Protein AF-A0AAW0IGY9-F1 (afdb_monomer)

Secondary structure (DSSP, 8-state):
--------------TT-------TTPPPHHHHHHHHSPBTTS--S-TTSPPBSSHHHHHHHHHHHHHHTT--SS-HHHHHHHHHHHHHHHTTS-GGGSS--PPPHHHHHHHHHHHHHHHHHHHHHHHHHHHHHHT--

Structure (mmCIF, N/CA/C/O backbone):
data_AF-A0AAW0IGY9-F1
#
_entry.id   AF-A0AAW0IGY9-F1
#
loop_
_atom_site.group_PDB
_atom_site.id
_atom_site.type_symbol
_atom_site.label_atom_id
_atom_site.label_alt_id
_atom_site.label_comp_id
_atom_site.label_asym_id
_atom_site.label_entity_id
_atom_site.label_seq_id
_atom_site.pdbx_PDB_ins_code
_atom_site.Cartn_x
_atom_site.Cartn_y
_atom_site.Cartn_z
_atom_site.occupancy
_atom_site.B_iso_or_equiv
_atom_site.auth_seq_id
_atom_site.auth_comp_id
_atom_site.auth_asym_id
_atom_site.auth_atom_id
_atom_site.pdbx_PDB_model_num
ATOM 1 N N . MET A 1 1 ? -40.460 -15.611 -18.243 1.00 33.94 1 MET A N 1
ATOM 2 C CA . MET A 1 1 ? -39.840 -16.899 -17.871 1.00 33.94 1 MET A CA 1
ATOM 3 C C . MET A 1 1 ? -38.667 -17.132 -18.808 1.00 33.94 1 MET A C 1
ATOM 5 O O . MET A 1 1 ? -38.909 -17.336 -19.986 1.00 33.94 1 MET A O 1
ATOM 9 N N . ALA A 1 2 ? -37.467 -16.776 -18.346 1.00 33.84 2 ALA A N 1
ATOM 10 C CA . ALA A 1 2 ? -36.325 -17.680 -18.097 1.00 33.84 2 ALA A CA 1
ATOM 11 C C . ALA A 1 2 ? -35.367 -17.621 -19.309 1.00 33.84 2 ALA A C 1
ATOM 13 O O . ALA A 1 2 ? -35.831 -17.691 -20.436 1.00 33.84 2 ALA A O 1
ATOM 14 N N . ASP A 1 3 ? -34.065 -17.391 -19.194 1.00 35.72 3 ASP A N 1
ATOM 15 C CA . ASP A 1 3 ? -33.156 -17.580 -18.068 1.00 35.72 3 ASP A CA 1
ATOM 16 C C . ASP A 1 3 ? -31.947 -16.635 -18.232 1.00 35.72 3 ASP A C 1
ATOM 18 O O . ASP A 1 3 ? -31.497 -16.375 -19.349 1.00 35.72 3 ASP A O 1
ATOM 22 N N . SER A 1 4 ? -31.478 -16.060 -17.126 1.00 38.12 4 SER A N 1
ATOM 23 C CA . SER A 1 4 ? -30.342 -15.137 -17.069 1.00 38.12 4 SER A CA 1
ATOM 24 C C . SER A 1 4 ? -29.052 -15.956 -17.018 1.00 38.12 4 SER A C 1
ATOM 26 O O . SER A 1 4 ? -28.902 -16.722 -16.067 1.00 38.12 4 SER A O 1
ATOM 28 N N . PRO A 1 5 ? -28.084 -15.798 -17.938 1.00 45.06 5 PRO A N 1
ATOM 29 C CA . PRO A 1 5 ? -26.826 -16.502 -17.790 1.00 45.06 5 PRO A CA 1
ATOM 30 C C . PRO A 1 5 ? -26.053 -15.851 -16.642 1.00 45.06 5 PRO A C 1
ATOM 32 O O . PRO A 1 5 ? -25.619 -14.701 -16.715 1.00 45.06 5 PRO A O 1
ATOM 35 N N . HIS A 1 6 ? -25.947 -16.599 -15.548 1.00 37.41 6 HIS A N 1
ATOM 36 C CA . HIS A 1 6 ? -24.991 -16.389 -14.474 1.00 37.41 6 HIS A CA 1
ATOM 37 C C . HIS A 1 6 ? -23.614 -16.093 -15.081 1.00 37.41 6 HIS A C 1
ATOM 39 O O . HIS A 1 6 ? -23.024 -16.948 -15.741 1.00 37.41 6 HIS A O 1
ATOM 45 N N . LEU A 1 7 ? -23.102 -14.883 -14.850 1.00 33.38 7 LEU A N 1
ATOM 46 C CA . LEU A 1 7 ? -21.717 -14.535 -15.134 1.00 33.38 7 LEU A CA 1
ATOM 47 C C . LEU A 1 7 ? -20.845 -15.336 -14.151 1.00 33.38 7 LEU A C 1
ATOM 49 O O . LEU A 1 7 ? -20.586 -14.905 -13.028 1.00 33.38 7 LEU A O 1
ATOM 53 N N . HIS A 1 8 ? -20.470 -16.553 -14.539 1.00 31.67 8 HIS A N 1
ATOM 54 C CA . HIS A 1 8 ? -19.387 -17.283 -13.896 1.00 31.67 8 HIS A CA 1
ATOM 55 C C . HIS A 1 8 ? -18.122 -16.436 -14.059 1.00 31.67 8 HIS A C 1
ATOM 57 O O . HIS A 1 8 ? -17.626 -16.252 -15.169 1.00 31.67 8 HIS A O 1
ATOM 63 N N . TYR A 1 9 ? -17.621 -15.877 -12.958 1.00 32.12 9 TYR A N 1
ATOM 64 C CA . TYR A 1 9 ? -16.271 -15.336 -12.912 1.00 32.12 9 TYR A CA 1
ATOM 65 C C . TYR A 1 9 ? -15.318 -16.534 -12.819 1.00 32.12 9 TYR A C 1
ATOM 67 O O . TYR A 1 9 ? -14.872 -16.944 -11.753 1.00 32.12 9 TYR A O 1
ATOM 75 N N . GLU A 1 10 ? -15.045 -17.176 -13.946 1.00 29.14 10 GLU A N 1
ATOM 76 C CA . GLU A 1 10 ? -13.897 -18.069 -14.004 1.00 29.14 10 GLU A CA 1
ATOM 77 C C . GLU A 1 10 ? -12.658 -17.177 -14.068 1.00 29.14 10 GLU A C 1
ATOM 79 O O . GLU A 1 10 ? -12.418 -16.475 -15.050 1.00 29.14 10 GLU A O 1
ATOM 84 N N . CYS A 1 11 ? -11.894 -17.143 -12.974 1.00 40.09 11 CYS A N 1
ATOM 85 C CA . CYS A 1 11 ? -10.526 -16.648 -12.997 1.00 40.09 11 CYS A CA 1
ATOM 86 C C . CYS A 1 11 ? -9.706 -17.622 -13.848 1.00 40.09 11 CYS A C 1
ATOM 88 O O . CYS A 1 11 ? -9.015 -18.481 -13.306 1.00 40.09 11 CYS A O 1
ATOM 90 N N . THR A 1 12 ? -9.795 -17.529 -15.175 1.00 37.84 12 THR A N 1
ATOM 91 C CA . THR A 1 12 ? -8.748 -18.079 -16.034 1.00 37.84 12 THR A CA 1
ATOM 92 C C . THR A 1 12 ? -7.459 -17.390 -15.627 1.00 37.84 12 THR A C 1
ATOM 94 O O . THR A 1 12 ? -7.343 -16.165 -15.732 1.00 37.84 12 THR A O 1
ATOM 97 N N . GLU A 1 13 ? -6.534 -18.178 -15.080 1.00 42.38 13 GLU A N 1
ATOM 98 C CA . GLU A 1 13 ? -5.162 -17.769 -14.822 1.00 42.38 13 GLU A CA 1
ATOM 99 C C . GLU A 1 13 ? -4.656 -16.969 -16.021 1.00 42.38 13 GLU A C 1
ATOM 101 O O . GLU A 1 13 ? -4.863 -17.338 -17.176 1.00 42.38 13 GLU A O 1
ATOM 106 N N . ALA A 1 14 ? -4.085 -15.810 -15.724 1.00 44.53 14 ALA A N 1
ATOM 107 C CA . ALA A 1 14 ? -3.715 -14.807 -16.694 1.00 44.53 14 ALA A CA 1
ATOM 108 C C . ALA A 1 14 ? -2.889 -15.385 -17.860 1.00 44.53 14 ALA A C 1
ATOM 110 O O . ALA A 1 14 ? -1.671 -15.508 -17.766 1.00 44.53 14 ALA A O 1
ATOM 111 N N . GLU A 1 15 ? -3.522 -15.537 -19.023 1.00 44.66 15 GLU A N 1
ATOM 112 C CA . GLU A 1 15 ? -2.873 -15.541 -20.349 1.00 44.66 15 GLU A CA 1
ATOM 113 C C . GLU A 1 15 ? -2.300 -14.142 -20.707 1.00 44.66 15 GLU A C 1
ATOM 115 O O . GLU A 1 15 ? -2.130 -13.785 -21.866 1.00 44.66 15 GLU A O 1
ATOM 120 N N . GLY A 1 16 ? -2.014 -13.309 -19.698 1.00 47.66 16 GLY A N 1
ATOM 121 C CA . GLY A 1 16 ? -1.430 -11.970 -19.804 1.00 47.66 16 GLY A CA 1
ATOM 122 C C . GLY A 1 16 ? -0.077 -11.859 -19.100 1.00 47.66 16 GLY A C 1
ATOM 123 O O . GLY A 1 16 ? 0.304 -10.772 -18.658 1.00 47.66 16 GLY A O 1
ATOM 124 N N . ALA A 1 17 ? 0.629 -12.980 -18.928 1.00 49.16 17 ALA A N 1
ATOM 125 C CA . ALA A 1 17 ? 1.988 -12.981 -18.410 1.00 49.16 17 ALA A CA 1
ATOM 12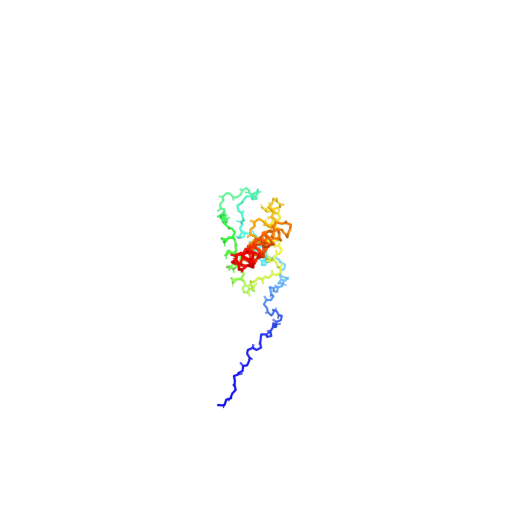6 C C . ALA A 1 17 ? 2.897 -12.156 -19.337 1.00 49.16 17 ALA A C 1
ATOM 128 O O . ALA A 1 17 ? 2.901 -12.365 -20.550 1.00 49.16 17 ALA A O 1
ATOM 129 N N . CYS A 1 18 ? 3.705 -11.247 -18.774 1.00 57.03 18 CYS A N 1
ATOM 130 C CA . CYS A 1 18 ? 4.868 -10.740 -19.501 1.00 57.03 18 CYS A CA 1
ATOM 131 C C . CYS A 1 18 ? 5.730 -11.952 -19.870 1.00 57.03 18 CYS A C 1
ATOM 133 O O . CYS A 1 18 ? 6.384 -12.532 -19.000 1.00 57.03 18 CYS A O 1
ATOM 135 N N . SER A 1 19 ? 5.715 -12.353 -21.139 1.00 53.34 19 SER A N 1
ATOM 136 C CA . SER A 1 19 ? 6.586 -13.423 -21.608 1.00 53.34 19 SER A CA 1
ATOM 137 C C . SER A 1 19 ? 8.041 -12.969 -21.435 1.00 53.34 19 SER A C 1
ATOM 139 O O . SER A 1 19 ? 8.371 -11.840 -21.814 1.00 53.34 19 SER A O 1
ATOM 141 N N . PRO A 1 20 ? 8.934 -13.779 -20.841 1.00 52.06 20 PRO A N 1
ATOM 142 C CA . PRO A 1 20 ? 10.344 -13.446 -20.801 1.00 52.06 20 PRO A CA 1
ATOM 143 C C . PRO A 1 20 ? 10.901 -13.652 -22.210 1.00 52.06 20 PRO A C 1
ATOM 145 O O . PRO A 1 20 ? 11.336 -14.752 -22.556 1.00 52.06 20 PRO A O 1
ATOM 148 N N . GLU A 1 21 ? 10.904 -12.611 -23.044 1.00 50.88 21 GLU A N 1
ATOM 149 C CA . GLU A 1 21 ? 11.729 -12.636 -24.249 1.00 50.88 21 GLU A CA 1
ATOM 150 C C . GLU A 1 21 ? 13.192 -12.716 -23.805 1.00 50.88 21 GLU A C 1
ATOM 152 O O . GLU A 1 21 ? 13.834 -11.734 -23.429 1.00 50.88 21 GLU A O 1
ATOM 157 N N . ARG A 1 22 ? 13.731 -13.939 -23.813 1.00 48.97 22 ARG A N 1
ATOM 158 C CA . ARG A 1 22 ? 15.167 -14.209 -23.753 1.00 48.97 22 ARG A CA 1
ATOM 159 C C . ARG A 1 22 ? 15.777 -13.808 -25.100 1.00 48.97 22 ARG A C 1
ATOM 161 O O . ARG A 1 22 ? 16.307 -14.641 -25.826 1.00 48.97 22 ARG A O 1
ATOM 168 N N . SER A 1 23 ? 15.708 -12.529 -25.440 1.00 38.66 23 SER A N 1
ATOM 169 C CA . SER A 1 23 ? 16.565 -11.917 -26.447 1.00 38.66 23 SER A CA 1
ATOM 170 C C . SER A 1 23 ? 17.759 -11.328 -25.714 1.00 38.66 23 SER A C 1
ATOM 172 O O . SER A 1 23 ? 17.646 -10.412 -24.901 1.00 38.66 23 SER A O 1
ATOM 174 N N . LEU A 1 24 ? 18.923 -11.924 -25.958 1.00 38.97 24 LEU A N 1
ATOM 175 C CA . LEU A 1 24 ? 20.210 -11.494 -25.429 1.00 38.97 24 LEU A CA 1
ATOM 176 C C . LEU A 1 24 ? 20.454 -10.028 -25.845 1.00 38.97 24 LEU A C 1
ATOM 178 O O . LEU A 1 24 ? 20.908 -9.773 -26.955 1.00 38.97 24 LEU A O 1
ATOM 182 N N . GLY A 1 25 ? 20.095 -9.071 -24.982 1.00 50.72 25 GLY A N 1
ATOM 183 C CA . GLY A 1 25 ? 20.281 -7.633 -25.219 1.00 50.72 25 GLY A CA 1
ATOM 184 C C . GLY A 1 25 ? 19.028 -6.744 -25.191 1.00 50.72 25 GLY A C 1
ATOM 185 O O . GLY A 1 25 ? 19.183 -5.532 -25.322 1.00 50.72 25 GLY A O 1
ATOM 186 N N . THR A 1 26 ? 17.813 -7.270 -24.990 1.00 51.22 26 THR A N 1
ATOM 187 C CA . THR A 1 26 ? 16.609 -6.433 -24.780 1.00 51.22 26 THR A CA 1
ATOM 188 C C . THR A 1 26 ? 16.342 -6.220 -23.285 1.00 51.22 26 THR A C 1
ATOM 190 O O . THR A 1 26 ? 16.360 -7.198 -22.536 1.00 51.22 26 THR A O 1
ATOM 193 N N . PRO A 1 27 ? 16.084 -4.981 -22.818 1.00 58.06 27 PRO A N 1
ATOM 194 C CA . PRO A 1 27 ? 15.713 -4.747 -21.424 1.00 58.06 27 PRO A CA 1
ATOM 195 C C . PRO A 1 27 ? 14.405 -5.479 -21.101 1.00 58.06 27 PRO A C 1
ATOM 197 O O . PRO A 1 27 ? 13.460 -5.429 -21.888 1.00 58.06 27 PRO A O 1
ATOM 200 N N . THR A 1 28 ? 14.341 -6.155 -19.951 1.00 66.88 28 THR A N 1
ATOM 201 C CA . THR A 1 28 ? 13.101 -6.812 -19.514 1.00 66.88 28 THR A CA 1
ATOM 202 C C . THR A 1 28 ? 12.012 -5.770 -19.229 1.00 66.88 28 THR A C 1
ATOM 204 O O . THR A 1 28 ? 12.306 -4.599 -18.970 1.00 66.88 28 THR A O 1
ATOM 207 N N . GLY A 1 29 ? 10.738 -6.183 -19.213 1.00 68.06 29 GLY A N 1
ATOM 208 C CA . GLY A 1 29 ? 9.637 -5.305 -18.789 1.00 68.06 29 GLY A CA 1
ATOM 209 C C . GLY A 1 29 ? 9.883 -4.677 -17.407 1.00 68.06 29 GLY A C 1
ATOM 210 O O . GLY A 1 29 ? 9.596 -3.499 -17.197 1.00 68.06 29 GLY A O 1
ATOM 211 N N . LEU A 1 30 ? 10.523 -5.417 -16.495 1.00 68.88 30 LEU A N 1
ATOM 212 C CA . LEU A 1 30 ? 10.932 -4.916 -15.183 1.00 68.88 30 LEU A CA 1
ATOM 213 C C . LEU A 1 30 ? 12.041 -3.857 -15.273 1.00 68.88 30 LEU A C 1
ATOM 215 O O . LEU A 1 30 ? 11.967 -2.837 -14.585 1.00 68.88 30 LEU A O 1
ATOM 219 N N . ASP A 1 31 ? 13.048 -4.059 -16.127 1.00 74.62 31 ASP A N 1
ATOM 220 C CA . ASP A 1 31 ? 14.112 -3.072 -16.343 1.00 74.62 31 ASP A CA 1
ATOM 221 C C . ASP A 1 31 ? 13.545 -1.771 -16.914 1.00 74.62 31 ASP A C 1
ATOM 223 O O . ASP A 1 31 ? 13.956 -0.683 -16.508 1.00 74.62 31 ASP A O 1
ATOM 227 N N . LEU A 1 32 ? 12.566 -1.855 -17.815 1.00 75.50 32 LEU A N 1
ATOM 228 C CA . LEU A 1 32 ? 11.872 -0.680 -18.344 1.00 75.50 32 LEU A CA 1
ATOM 229 C C . LEU A 1 32 ? 11.099 0.061 -17.249 1.00 75.50 32 LEU A C 1
ATOM 231 O O . LEU A 1 32 ? 11.217 1.284 -17.142 1.00 75.50 32 LEU A O 1
ATOM 235 N N . ILE A 1 33 ? 10.370 -0.662 -16.398 1.00 76.88 33 ILE A N 1
ATOM 236 C CA . ILE A 1 33 ? 9.635 -0.078 -15.268 1.00 76.88 33 ILE A CA 1
ATOM 237 C C . ILE A 1 33 ? 10.599 0.599 -14.291 1.00 76.88 33 ILE A C 1
ATOM 239 O O . ILE A 1 33 ? 10.405 1.763 -13.951 1.00 76.88 33 ILE A O 1
ATOM 243 N N . LYS A 1 34 ? 11.690 -0.069 -13.911 1.00 77.75 34 LYS A N 1
ATOM 244 C CA . LYS A 1 34 ? 12.688 0.468 -12.976 1.00 77.75 34 LYS A CA 1
ATOM 245 C C . LYS A 1 34 ? 13.425 1.692 -13.529 1.00 77.75 34 LYS A C 1
ATOM 247 O O . LYS A 1 34 ? 13.705 2.625 -12.782 1.00 77.75 34 LYS A O 1
ATOM 252 N N . ASN A 1 35 ? 13.724 1.708 -14.828 1.00 75.12 35 ASN A N 1
ATOM 253 C CA . ASN A 1 35 ? 14.457 2.801 -15.474 1.00 75.12 35 ASN A CA 1
ATOM 254 C C . ASN A 1 35 ? 13.584 4.016 -15.828 1.00 75.12 35 ASN A C 1
ATOM 256 O O . ASN A 1 35 ? 14.134 5.106 -16.053 1.00 75.12 35 ASN A O 1
ATOM 260 N N . ARG A 1 36 ? 12.260 3.832 -15.933 1.00 77.19 36 ARG A N 1
ATOM 261 C CA . ARG A 1 36 ? 11.305 4.867 -16.360 1.00 77.19 36 ARG A CA 1
ATOM 262 C C . ARG A 1 36 ? 10.430 5.393 -15.223 1.00 77.19 36 ARG A C 1
ATOM 264 O O . ARG A 1 36 ? 10.136 6.583 -15.208 1.00 77.19 36 ARG A O 1
ATOM 271 N N . CYS A 1 37 ? 10.058 4.542 -14.273 1.00 82.44 37 CYS A N 1
ATOM 272 C CA . CYS A 1 37 ? 9.205 4.877 -13.138 1.00 82.44 37 CYS A CA 1
ATOM 273 C C . CYS A 1 37 ? 10.047 4.922 -11.866 1.00 82.44 37 CYS A C 1
ATOM 275 O O . CYS A 1 37 ? 10.180 3.930 -11.150 1.00 82.44 37 CYS A O 1
ATOM 277 N N . GLN A 1 38 ? 10.659 6.080 -11.613 1.00 78.75 38 GLN A N 1
ATOM 278 C CA . GLN A 1 38 ? 11.610 6.230 -10.519 1.00 78.75 38 GLN A CA 1
ATOM 279 C C . GLN A 1 38 ? 10.982 6.978 -9.332 1.00 78.75 38 GLN A C 1
ATOM 281 O O . GLN A 1 38 ? 10.492 8.101 -9.504 1.00 78.75 38 GLN A O 1
ATOM 286 N N . PRO A 1 39 ? 11.009 6.398 -8.119 1.00 73.81 39 PRO A N 1
ATOM 287 C CA . PRO A 1 39 ? 10.598 7.105 -6.914 1.00 73.81 39 PRO A CA 1
ATOM 288 C C . PRO A 1 39 ? 11.643 8.169 -6.547 1.00 73.81 39 PRO A C 1
ATOM 290 O O . PRO A 1 39 ? 12.846 7.985 -6.752 1.00 73.81 39 PRO A O 1
ATOM 293 N N . CYS A 1 40 ? 11.198 9.304 -6.009 1.00 68.31 40 CYS A N 1
ATOM 294 C CA . CYS A 1 40 ? 12.116 10.342 -5.541 1.00 68.31 40 CYS A CA 1
ATOM 295 C C . CYS A 1 40 ? 12.896 9.834 -4.310 1.00 68.31 40 CYS A C 1
ATOM 297 O O . CYS A 1 40 ? 12.278 9.480 -3.308 1.00 68.31 40 CYS A O 1
ATOM 299 N N . GLY A 1 41 ? 14.236 9.806 -4.348 1.00 63.31 41 GLY A N 1
ATOM 300 C CA . GLY A 1 41 ? 15.060 9.591 -3.143 1.00 63.31 41 GLY A CA 1
ATOM 301 C C . GLY A 1 41 ? 16.060 8.429 -3.140 1.00 63.31 41 GLY A C 1
ATOM 302 O O . GLY A 1 41 ? 16.636 8.162 -2.090 1.00 63.31 41 GLY A O 1
ATOM 303 N N . LEU A 1 42 ? 16.330 7.763 -4.266 1.00 58.75 42 LEU A N 1
ATOM 304 C CA . LEU A 1 42 ? 17.458 6.827 -4.353 1.00 58.75 42 LEU A CA 1
ATOM 305 C C . LEU A 1 42 ? 18.648 7.513 -5.034 1.00 58.75 42 LEU A C 1
ATOM 307 O O . LEU A 1 42 ? 18.488 8.115 -6.091 1.00 58.75 42 LEU A O 1
ATOM 311 N N . TRP A 1 43 ? 19.818 7.450 -4.399 1.00 49.88 43 TRP A N 1
ATOM 312 C CA . TRP A 1 43 ? 21.086 8.077 -4.784 1.00 49.88 43 TRP A CA 1
ATOM 313 C C . TRP A 1 43 ? 21.519 7.747 -6.224 1.00 49.88 43 TRP A C 1
ATOM 315 O O . TRP A 1 43 ? 22.369 6.892 -6.454 1.00 49.88 43 TRP A O 1
ATOM 325 N N . THR A 1 44 ? 20.954 8.437 -7.211 1.00 49.88 44 THR A N 1
ATOM 326 C CA . THR A 1 44 ? 21.418 8.401 -8.599 1.00 49.88 44 THR A CA 1
ATOM 327 C C . THR A 1 44 ? 21.807 9.802 -9.035 1.00 49.88 44 THR A C 1
ATOM 329 O O . THR A 1 44 ? 21.022 10.740 -8.927 1.00 49.88 44 THR A O 1
ATOM 332 N N . THR A 1 45 ? 23.015 9.920 -9.569 1.00 51.25 45 THR A N 1
ATOM 333 C CA . THR A 1 45 ? 23.696 11.129 -10.056 1.00 51.25 45 THR A CA 1
ATOM 334 C C . THR A 1 45 ? 23.067 11.768 -11.304 1.00 51.25 45 THR A C 1
ATOM 336 O O . THR A 1 45 ? 23.696 12.599 -11.953 1.00 51.25 45 THR A O 1
ATOM 339 N N . VAL A 1 46 ? 21.828 11.419 -11.666 1.00 55.62 46 VAL A N 1
ATOM 340 C CA . VAL A 1 46 ? 21.163 11.915 -12.879 1.00 55.62 46 VAL A CA 1
ATOM 341 C C . VAL A 1 46 ? 20.010 12.836 -12.487 1.00 55.62 46 VAL A C 1
ATOM 343 O O . VAL A 1 46 ? 18.871 12.410 -12.317 1.00 55.62 46 VAL A O 1
ATOM 346 N N . ALA A 1 47 ? 20.323 14.126 -12.370 1.00 54.22 47 ALA A N 1
ATOM 347 C CA . ALA A 1 47 ? 19.397 15.214 -12.041 1.00 54.22 47 ALA A CA 1
ATOM 348 C C . ALA A 1 47 ? 18.340 15.520 -13.132 1.00 54.22 47 ALA A C 1
ATOM 350 O O . ALA A 1 47 ? 17.600 16.492 -13.015 1.00 54.22 47 ALA A O 1
ATOM 351 N N . SER A 1 48 ? 18.268 14.724 -14.204 1.00 55.19 48 SER A N 1
ATOM 352 C CA . SER A 1 48 ? 17.453 15.000 -15.395 1.00 55.19 48 SER A CA 1
ATOM 353 C C . SER A 1 48 ? 16.222 14.105 -15.568 1.00 55.19 48 SER A C 1
ATOM 355 O O . SER A 1 48 ? 15.435 14.348 -16.482 1.00 55.19 48 SER A O 1
ATOM 357 N N . LYS A 1 49 ? 16.005 13.092 -14.715 1.00 59.12 49 LYS A N 1
ATOM 358 C CA . LYS A 1 49 ? 14.794 12.258 -14.794 1.00 59.12 49 LYS A CA 1
ATOM 359 C C . LYS A 1 49 ? 13.692 12.781 -13.861 1.00 59.12 49 LYS A C 1
ATOM 361 O O . LYS A 1 49 ? 13.945 12.917 -12.664 1.00 59.12 49 LYS A O 1
ATOM 366 N N . PRO A 1 50 ? 12.472 13.056 -14.367 1.00 60.97 50 PRO A N 1
ATOM 367 C CA . PRO A 1 50 ? 11.350 13.432 -13.513 1.00 60.97 50 PRO A CA 1
ATOM 368 C C . PRO A 1 50 ? 10.996 12.261 -12.588 1.00 60.97 50 PRO A C 1
ATOM 370 O O . PRO A 1 50 ? 10.688 11.168 -13.056 1.00 60.97 50 PRO A O 1
ATOM 373 N N . CYS A 1 51 ? 11.078 12.483 -11.274 1.00 71.12 51 CYS A N 1
ATOM 374 C CA . CYS A 1 51 ? 10.736 11.480 -10.269 1.00 71.12 51 CYS A CA 1
ATOM 375 C C . CYS A 1 51 ? 9.254 11.571 -9.880 1.00 71.12 51 CYS A C 1
ATOM 377 O O . CYS A 1 51 ? 8.674 12.662 -9.828 1.00 71.12 51 CYS A O 1
ATOM 379 N N . SER A 1 52 ? 8.642 10.423 -9.595 1.00 78.44 52 SER A N 1
ATOM 380 C CA . SER A 1 52 ? 7.263 10.339 -9.112 1.00 78.44 52 SER A CA 1
ATOM 381 C C . SER A 1 52 ? 7.171 10.948 -7.712 1.00 78.44 52 SER A C 1
ATOM 383 O O . SER A 1 52 ? 7.770 10.424 -6.770 1.00 78.44 52 SER A O 1
ATOM 385 N N . LYS A 1 53 ? 6.435 12.060 -7.572 1.00 75.88 53 LYS A N 1
ATOM 386 C CA . LYS A 1 53 ? 6.280 12.770 -6.290 1.00 75.88 53 LYS A CA 1
ATOM 387 C C . LYS A 1 53 ? 5.330 12.058 -5.329 1.00 75.88 53 LYS A C 1
ATOM 389 O O . L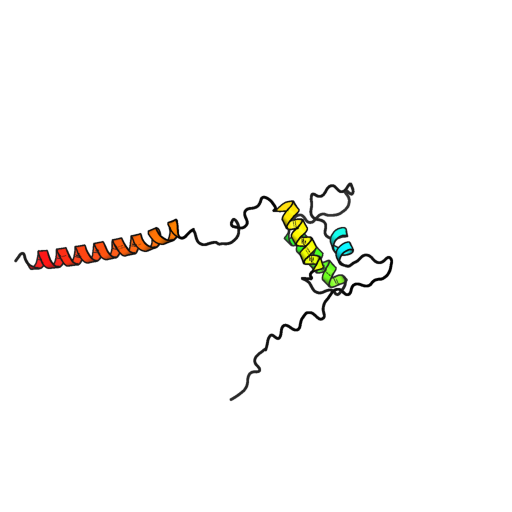YS A 1 53 ? 5.473 12.215 -4.119 1.00 75.88 53 LYS A O 1
ATOM 394 N N . SER A 1 54 ? 4.383 11.284 -5.854 1.00 81.25 54 SER A N 1
ATOM 395 C CA . SER A 1 54 ? 3.447 10.482 -5.069 1.00 81.25 54 SER A CA 1
ATOM 396 C C . SER A 1 54 ? 3.482 9.001 -5.462 1.00 81.25 54 SER A C 1
ATOM 398 O O . SER A 1 54 ? 3.884 8.632 -6.567 1.00 81.25 54 SER A O 1
ATOM 400 N N . TYR A 1 55 ? 3.007 8.136 -4.559 1.00 84.25 55 TYR A N 1
ATOM 401 C CA . TYR A 1 55 ? 2.796 6.712 -4.848 1.00 84.25 55 TYR A CA 1
ATOM 402 C C . TYR A 1 55 ? 1.794 6.503 -6.000 1.00 84.25 55 TYR A C 1
ATOM 404 O O . TYR A 1 55 ? 1.926 5.559 -6.777 1.00 84.25 55 TYR A O 1
ATOM 412 N N . GLY A 1 56 ? 0.830 7.421 -6.151 1.00 87.19 56 GLY A N 1
ATOM 413 C CA . GLY A 1 56 ? -0.116 7.437 -7.267 1.00 87.19 56 GLY A CA 1
ATOM 414 C C . GLY A 1 56 ? 0.573 7.662 -8.612 1.00 87.19 56 GLY A C 1
ATOM 415 O O . GLY A 1 56 ? 0.337 6.898 -9.543 1.00 87.19 56 GLY A O 1
ATOM 416 N N . ASP A 1 57 ? 1.494 8.626 -8.696 1.00 87.25 57 ASP A N 1
ATOM 417 C CA . ASP A 1 57 ? 2.270 8.884 -9.920 1.00 87.25 57 ASP A CA 1
ATOM 418 C C . ASP A 1 57 ? 3.167 7.695 -10.285 1.00 87.25 57 ASP A C 1
ATOM 420 O O . ASP A 1 57 ? 3.337 7.367 -11.460 1.00 87.25 57 ASP A O 1
ATOM 424 N N . LEU A 1 58 ? 3.738 7.032 -9.273 1.00 87.50 58 LEU A N 1
ATOM 425 C CA . LEU A 1 58 ? 4.545 5.829 -9.463 1.00 87.50 58 LEU A CA 1
ATOM 426 C C . LEU A 1 58 ? 3.688 4.685 -10.021 1.00 87.50 58 LEU A C 1
ATOM 428 O O . LEU A 1 58 ? 4.053 4.062 -11.015 1.00 87.50 58 LEU A O 1
ATOM 432 N N . THR A 1 59 ? 2.517 4.467 -9.424 1.00 88.94 59 THR A N 1
ATOM 433 C CA . THR A 1 59 ? 1.541 3.456 -9.851 1.00 88.94 59 THR A CA 1
ATOM 434 C C . THR A 1 59 ? 1.058 3.712 -11.271 1.00 88.94 59 THR A C 1
ATOM 436 O O . THR A 1 59 ? 1.123 2.810 -12.107 1.00 88.94 59 THR A O 1
ATOM 439 N N . PHE A 1 60 ? 0.675 4.951 -11.577 1.00 89.81 60 PHE A N 1
ATOM 440 C CA . PHE A 1 60 ? 0.264 5.361 -12.915 1.00 89.81 60 PHE A CA 1
ATOM 441 C C . PHE A 1 60 ? 1.370 5.125 -13.948 1.00 89.81 60 PHE A C 1
ATOM 443 O O . PHE A 1 60 ? 1.104 4.567 -15.010 1.00 89.81 60 PHE A O 1
ATOM 450 N N . CYS A 1 61 ? 2.619 5.471 -13.621 1.00 87.81 61 CYS A N 1
ATOM 451 C CA . CYS A 1 61 ? 3.752 5.200 -14.497 1.00 87.81 61 CYS A CA 1
ATOM 452 C C . CYS A 1 61 ? 3.936 3.694 -14.748 1.00 87.81 61 CYS A C 1
ATOM 454 O O . CYS A 1 61 ? 4.076 3.291 -15.902 1.00 87.81 61 CYS A O 1
ATOM 456 N N . THR A 1 62 ? 3.901 2.851 -13.705 1.00 87.38 62 THR A N 1
ATOM 457 C CA . THR A 1 62 ? 4.072 1.394 -13.876 1.00 87.38 62 THR A CA 1
ATOM 458 C C . THR A 1 62 ? 2.959 0.775 -14.715 1.00 87.38 62 THR A C 1
ATOM 460 O O . THR A 1 62 ? 3.241 -0.070 -15.561 1.00 87.38 62 THR A O 1
ATOM 463 N N . LYS A 1 63 ? 1.719 1.245 -14.538 1.00 88.25 63 LYS A N 1
ATOM 464 C CA . LYS A 1 63 ? 0.570 0.837 -15.344 1.00 88.25 63 LYS A CA 1
ATOM 465 C C . LYS A 1 63 ? 0.738 1.259 -16.799 1.00 88.25 63 LYS A C 1
ATOM 467 O O . LYS A 1 63 ? 0.638 0.425 -17.684 1.00 88.25 63 LYS A O 1
ATOM 472 N N . TYR A 1 64 ? 1.102 2.517 -17.039 1.00 87.00 64 TYR A N 1
ATOM 473 C CA . TYR A 1 64 ? 1.357 3.016 -18.388 1.00 87.00 64 TYR A CA 1
ATOM 474 C C . TYR A 1 64 ? 2.476 2.239 -19.090 1.00 87.00 64 TYR A C 1
ATOM 476 O O . TYR A 1 64 ? 2.382 1.949 -20.278 1.00 87.00 64 TYR A O 1
ATOM 484 N N . VAL A 1 65 ? 3.556 1.891 -18.386 1.00 84.19 65 VAL A N 1
ATOM 485 C CA . VAL A 1 65 ? 4.629 1.073 -18.966 1.00 84.19 65 VAL A CA 1
ATOM 486 C C . VAL A 1 65 ? 4.147 -0.346 -19.255 1.00 84.19 65 VAL A C 1
ATOM 488 O O . VAL A 1 65 ? 4.433 -0.823 -20.346 1.00 84.19 65 VAL A O 1
ATOM 491 N N . ALA A 1 66 ? 3.400 -0.976 -18.342 1.00 83.25 66 ALA A N 1
ATOM 492 C CA . ALA A 1 66 ? 2.815 -2.302 -18.550 1.00 83.25 66 ALA A CA 1
ATOM 493 C C . ALA A 1 66 ? 1.890 -2.332 -19.781 1.00 83.25 66 ALA A C 1
ATOM 495 O O . ALA A 1 66 ? 2.071 -3.182 -20.650 1.00 83.25 66 ALA A O 1
ATOM 496 N N . ASP A 1 67 ? 1.012 -1.335 -19.917 1.00 83.38 67 ASP A N 1
ATOM 497 C CA . ASP A 1 67 ? 0.122 -1.184 -21.072 1.00 83.38 67 ASP A CA 1
ATOM 498 C C . ASP A 1 67 ? 0.921 -0.995 -22.381 1.00 83.38 67 ASP A C 1
ATOM 500 O O . ASP A 1 67 ? 0.586 -1.582 -23.407 1.00 83.38 67 ASP A O 1
ATOM 504 N N . ASN A 1 68 ? 2.022 -0.228 -22.355 1.00 82.25 68 ASN A N 1
ATOM 505 C CA . ASN A 1 68 ? 2.871 0.005 -23.536 1.00 82.25 68 ASN A CA 1
ATOM 506 C C . ASN A 1 68 ? 3.638 -1.239 -24.004 1.00 82.25 68 ASN A C 1
ATOM 508 O O . ASN A 1 68 ? 3.940 -1.349 -25.190 1.00 82.25 68 ASN A O 1
ATOM 512 N N . ILE A 1 69 ? 4.001 -2.137 -23.087 1.00 77.19 69 ILE A N 1
ATOM 513 C CA . ILE A 1 69 ? 4.685 -3.398 -23.416 1.00 77.19 69 ILE A CA 1
ATOM 514 C C . ILE A 1 69 ? 3.696 -4.556 -23.624 1.00 77.19 69 ILE A C 1
ATOM 516 O O . ILE A 1 69 ? 4.124 -5.689 -23.816 1.00 77.19 69 ILE A O 1
ATOM 520 N N . GLY A 1 70 ? 2.386 -4.280 -23.583 1.00 73.88 70 GLY A N 1
ATOM 521 C CA . GLY A 1 70 ? 1.332 -5.278 -23.773 1.00 73.88 70 GLY A CA 1
ATOM 522 C C . GLY A 1 70 ? 1.193 -6.27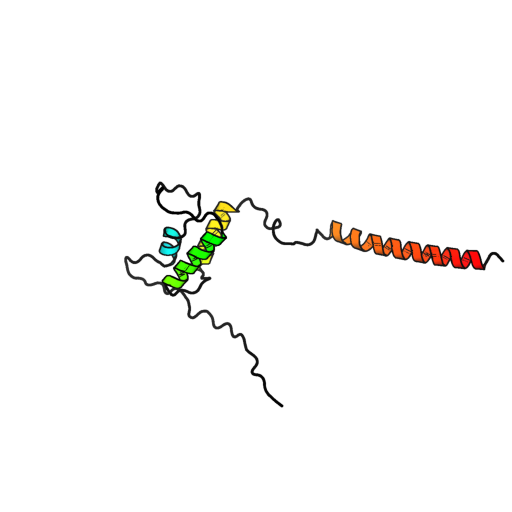4 -22.620 1.00 73.88 70 GLY A C 1
ATOM 523 O O . GLY A 1 70 ? 0.635 -7.350 -22.813 1.00 73.88 70 GLY A O 1
ATOM 524 N N . CYS A 1 71 ? 1.703 -5.942 -21.432 1.00 79.88 71 CYS A N 1
ATOM 525 C CA . CYS A 1 71 ? 1.606 -6.794 -20.254 1.00 79.88 71 CYS A CA 1
ATOM 526 C C . CYS A 1 71 ? 0.428 -6.411 -19.366 1.00 79.88 71 CYS A C 1
ATOM 528 O O . CYS A 1 71 ? 0.110 -5.234 -19.195 1.00 79.88 71 CYS A O 1
ATOM 530 N N . PHE A 1 72 ? -0.148 -7.407 -18.696 1.00 80.38 72 PHE A N 1
ATOM 531 C CA . PHE A 1 72 ? -1.175 -7.158 -17.697 1.00 80.38 72 PHE A CA 1
ATOM 532 C C . PHE A 1 72 ? -0.593 -6.477 -16.443 1.00 80.38 72 PHE A C 1
ATOM 534 O O . PHE A 1 72 ? 0.530 -6.759 -16.005 1.00 80.38 72 PHE A O 1
ATOM 541 N N . TRP A 1 73 ? -1.376 -5.571 -15.857 1.00 82.56 73 TRP A N 1
ATOM 542 C CA . TRP A 1 73 ? -1.099 -4.929 -14.574 1.00 82.56 73 TRP A CA 1
ATOM 543 C C . TRP A 1 73 ? -2.224 -5.300 -13.594 1.00 82.56 73 TRP A C 1
ATOM 545 O O . TRP A 1 73 ? -3.387 -5.049 -13.918 1.00 82.56 73 TRP A O 1
ATOM 555 N N . PRO A 1 74 ? -1.935 -5.834 -12.394 1.00 82.69 74 PRO A N 1
ATOM 556 C CA . PRO A 1 74 ? -0.616 -6.126 -11.828 1.00 82.69 74 PRO A CA 1
ATOM 557 C C . PRO A 1 74 ? 0.007 -7.415 -12.387 1.00 82.69 74 PRO A C 1
ATOM 559 O O . PRO A 1 74 ? -0.677 -8.272 -12.937 1.00 82.69 74 PRO A O 1
ATOM 562 N N . ASN A 1 75 ? 1.320 -7.556 -12.222 1.00 74.88 75 ASN A N 1
ATOM 563 C CA . ASN A 1 75 ? 2.059 -8.772 -12.556 1.00 74.88 75 ASN A CA 1
ATOM 564 C C . ASN A 1 75 ? 3.127 -9.057 -11.483 1.00 74.88 75 ASN A C 1
ATOM 566 O O . ASN A 1 75 ? 3.535 -8.127 -10.779 1.00 74.88 75 ASN A O 1
ATOM 570 N N . PRO A 1 76 ? 3.638 -10.301 -11.386 1.00 80.88 76 PRO A N 1
ATOM 571 C CA . PRO A 1 76 ? 4.603 -10.676 -10.349 1.00 80.88 76 PRO A CA 1
ATOM 572 C C . PRO A 1 76 ? 5.887 -9.833 -10.336 1.00 80.88 76 PRO A C 1
ATOM 574 O O . PRO A 1 76 ? 6.529 -9.697 -9.295 1.00 80.88 76 PRO A O 1
ATOM 577 N N . GLU A 1 77 ? 6.286 -9.263 -11.475 1.00 80.25 77 GLU A N 1
ATOM 578 C CA . GLU A 1 77 ? 7.475 -8.410 -11.562 1.00 80.25 77 GLU A CA 1
ATOM 579 C C . GLU A 1 77 ? 7.217 -7.008 -10.988 1.00 80.25 77 GLU A C 1
ATOM 581 O O . GLU A 1 77 ? 8.032 -6.481 -10.224 1.00 80.25 77 GLU A O 1
ATOM 586 N N . VAL A 1 78 ? 6.050 -6.428 -11.275 1.00 83.12 78 VAL A N 1
ATOM 587 C CA . VAL A 1 78 ? 5.579 -5.173 -10.674 1.00 83.12 78 VAL A CA 1
ATOM 588 C C . VAL A 1 78 ? 5.383 -5.323 -9.164 1.00 83.12 78 VAL A C 1
ATOM 590 O O . VAL A 1 78 ? 5.742 -4.413 -8.413 1.00 83.12 78 VAL A O 1
ATOM 593 N N . ASP A 1 79 ? 4.905 -6.476 -8.699 1.00 86.94 79 ASP A N 1
ATOM 594 C CA . ASP A 1 79 ? 4.730 -6.743 -7.268 1.00 86.94 79 ASP A CA 1
ATOM 595 C C . ASP A 1 79 ? 6.071 -6.729 -6.518 1.00 86.94 79 ASP A C 1
ATOM 597 O O . ASP A 1 79 ? 6.208 -6.043 -5.502 1.00 86.94 79 ASP A O 1
ATOM 601 N N . LYS A 1 80 ? 7.107 -7.400 -7.048 1.00 84.62 80 LYS A N 1
ATOM 602 C CA . LYS A 1 80 ? 8.470 -7.365 -6.473 1.00 84.62 80 LYS A CA 1
ATOM 603 C C . LYS A 1 80 ? 9.028 -5.941 -6.408 1.00 84.62 80 LYS A C 1
ATOM 605 O O . LYS A 1 80 ? 9.672 -5.563 -5.421 1.00 84.62 80 LYS A O 1
ATOM 610 N N . PHE A 1 81 ? 8.778 -5.143 -7.448 1.00 85.31 81 PHE A N 1
ATOM 611 C CA . PHE A 1 81 ? 9.164 -3.736 -7.471 1.00 85.31 81 PHE A CA 1
ATOM 612 C C . PHE A 1 81 ? 8.484 -2.958 -6.337 1.00 85.31 81 PHE A C 1
ATOM 614 O O . PHE A 1 81 ? 9.175 -2.323 -5.535 1.00 85.31 81 PHE A O 1
ATOM 621 N N . PHE A 1 82 ? 7.159 -3.057 -6.199 1.00 88.69 82 PHE A N 1
ATOM 622 C CA . PHE A 1 82 ? 6.427 -2.353 -5.147 1.00 88.69 82 PHE A CA 1
ATOM 623 C C . PHE A 1 82 ? 6.792 -2.816 -3.738 1.00 88.69 82 PHE A C 1
ATOM 625 O O . PHE A 1 82 ? 6.911 -1.966 -2.859 1.00 88.69 82 PHE A O 1
ATOM 632 N N . ILE A 1 83 ? 7.037 -4.111 -3.514 1.00 88.38 83 ILE A N 1
ATOM 633 C CA . ILE A 1 83 ? 7.520 -4.626 -2.220 1.00 88.38 83 ILE A CA 1
ATOM 634 C C . ILE A 1 83 ? 8.851 -3.968 -1.842 1.00 88.38 83 ILE A C 1
ATOM 636 O O . ILE A 1 83 ? 9.027 -3.528 -0.706 1.00 88.38 83 ILE A O 1
ATOM 640 N N . THR A 1 84 ? 9.769 -3.832 -2.802 1.00 86.25 84 THR A N 1
ATOM 641 C CA . THR A 1 84 ? 11.057 -3.163 -2.572 1.00 86.25 84 THR A CA 1
ATOM 642 C C . THR A 1 84 ? 10.859 -1.693 -2.193 1.00 86.25 84 THR A C 1
ATOM 644 O O . THR A 1 84 ? 11.4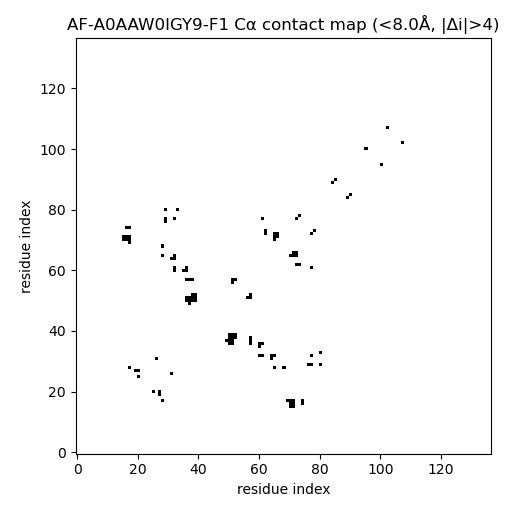65 -1.217 -1.236 1.00 86.25 84 THR A O 1
ATOM 647 N N . ILE A 1 85 ? 9.978 -0.971 -2.894 1.00 85.19 85 ILE A N 1
ATOM 648 C CA . ILE A 1 85 ? 9.652 0.426 -2.566 1.00 85.19 85 ILE A CA 1
ATOM 649 C C . ILE A 1 85 ? 8.990 0.537 -1.188 1.00 85.19 85 ILE A C 1
ATOM 651 O O . ILE A 1 85 ? 9.353 1.414 -0.405 1.00 85.19 85 ILE A O 1
ATOM 655 N N . HIS A 1 86 ? 8.075 -0.371 -0.850 1.00 87.25 86 HIS A N 1
ATOM 656 C CA . HIS A 1 86 ? 7.456 -0.425 0.475 1.00 87.25 86 HIS A CA 1
ATOM 657 C C . HIS A 1 86 ? 8.492 -0.633 1.579 1.00 87.25 86 HIS A C 1
ATOM 659 O O . HIS A 1 86 ? 8.481 0.088 2.572 1.00 87.25 86 HIS A O 1
ATOM 665 N N . HIS A 1 87 ? 9.459 -1.526 1.377 1.00 84.69 87 HIS A N 1
ATOM 666 C CA . HIS A 1 87 ? 10.539 -1.730 2.340 1.00 84.69 87 HIS A CA 1
ATOM 667 C C . HIS A 1 87 ? 11.476 -0.511 2.450 1.00 84.69 87 HIS A C 1
ATOM 669 O O . HIS A 1 87 ? 11.950 -0.180 3.535 1.00 84.69 87 HIS A O 1
ATOM 675 N N . LEU A 1 88 ? 11.743 0.190 1.346 1.00 82.62 88 LEU A N 1
ATOM 676 C CA . LEU A 1 88 ? 12.632 1.357 1.342 1.00 82.62 88 LEU A CA 1
ATOM 677 C C . LEU A 1 88 ? 12.004 2.593 2.000 1.00 82.62 88 LEU A C 1
ATOM 679 O O . LEU A 1 88 ? 12.677 3.272 2.770 1.00 82.62 88 LEU A O 1
ATOM 683 N N . TYR A 1 89 ? 10.733 2.883 1.716 1.00 76.38 89 TYR A N 1
ATOM 684 C CA . TYR A 1 89 ? 10.075 4.122 2.157 1.00 76.38 89 TYR A CA 1
ATOM 685 C C . TYR A 1 89 ? 9.168 3.940 3.378 1.00 76.38 89 TYR A C 1
ATOM 687 O O . TYR A 1 89 ? 8.949 4.894 4.122 1.00 76.38 89 TYR A O 1
ATOM 695 N N . PHE A 1 90 ? 8.648 2.732 3.605 1.00 81.19 90 PHE A N 1
ATOM 696 C CA . PHE A 1 90 ? 7.643 2.449 4.633 1.00 81.19 90 PHE A CA 1
ATOM 697 C C . PHE A 1 90 ? 8.097 1.393 5.653 1.00 81.19 90 PHE A C 1
ATOM 699 O O . PHE A 1 90 ? 7.277 0.940 6.446 1.00 81.19 90 PHE A O 1
ATOM 706 N N . SER A 1 91 ? 9.390 1.045 5.718 1.00 79.94 91 SER A N 1
ATOM 707 C CA . SER A 1 91 ? 9.922 0.087 6.714 1.00 79.94 91 SER A CA 1
ATOM 708 C C . SER A 1 91 ? 9.628 0.468 8.166 1.00 79.94 91 SER A C 1
ATOM 710 O O . SER A 1 91 ? 9.488 -0.408 9.013 1.00 79.94 91 SER A O 1
ATOM 712 N N . GLN A 1 92 ? 9.530 1.765 8.458 1.00 78.44 92 GLN A N 1
ATOM 713 C CA . GLN A 1 92 ? 9.242 2.283 9.800 1.00 78.44 92 GLN A CA 1
ATOM 714 C C . GLN A 1 92 ? 7.783 2.714 9.984 1.00 78.44 92 GLN A C 1
ATOM 716 O O . GLN A 1 92 ? 7.421 3.258 11.027 1.00 78.44 92 GLN A O 1
ATOM 721 N N . CYS A 1 93 ? 6.933 2.510 8.978 1.00 75.31 93 CYS A N 1
ATOM 722 C CA . CYS A 1 93 ? 5.524 2.851 9.091 1.00 75.31 93 CYS A CA 1
ATOM 723 C C . CYS A 1 93 ? 4.757 1.723 9.801 1.00 75.31 93 CYS A C 1
ATOM 725 O O . CYS A 1 93 ? 4.869 0.563 9.403 1.00 75.31 93 CYS A O 1
ATOM 727 N N . PRO A 1 94 ? 3.942 2.035 10.827 1.00 70.31 94 PRO A N 1
ATOM 728 C CA . PRO A 1 94 ? 3.101 1.037 11.469 1.00 70.31 94 PRO A CA 1
ATOM 729 C C . PRO A 1 94 ? 2.033 0.549 10.485 1.00 70.31 94 PRO A C 1
ATOM 731 O O . PRO A 1 94 ? 1.262 1.347 9.947 1.00 70.31 94 PRO A O 1
ATOM 734 N N . VAL A 1 95 ? 1.957 -0.770 10.292 1.00 68.62 95 VAL A N 1
ATOM 735 C CA . VAL A 1 95 ? 0.986 -1.430 9.396 1.00 68.62 95 VAL A CA 1
ATOM 736 C C . VAL A 1 95 ? -0.461 -1.059 9.765 1.00 68.62 95 VAL A C 1
ATOM 738 O O . VAL A 1 95 ? -1.311 -0.891 8.896 1.00 68.62 95 VAL A O 1
ATOM 741 N N . SER A 1 96 ? -0.724 -0.835 11.053 1.00 61.12 96 SER A N 1
ATOM 742 C CA . SER A 1 96 ? -2.057 -0.563 11.604 1.00 61.12 96 SER A CA 1
ATOM 743 C C . SER A 1 96 ? -2.483 0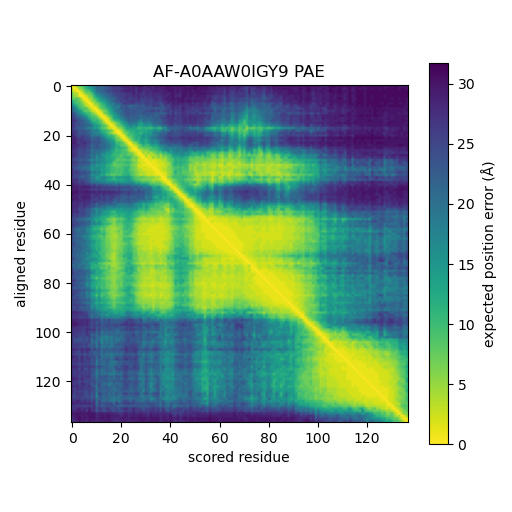.910 11.590 1.00 61.12 96 SER A C 1
ATOM 745 O O . SER A 1 96 ? -3.586 1.220 12.019 1.00 61.12 96 SER A O 1
ATOM 747 N N . GLY A 1 97 ? -1.640 1.845 11.132 1.00 57.88 97 GLY A N 1
ATOM 748 C CA . GLY A 1 97 ? -1.933 3.285 11.250 1.00 57.88 97 GLY A CA 1
ATOM 749 C C . GLY A 1 97 ? -2.890 3.856 10.194 1.00 57.88 97 GLY A C 1
ATOM 750 O O . GLY A 1 97 ? -3.360 4.980 10.348 1.00 57.88 97 GLY A O 1
ATOM 751 N N . ARG A 1 98 ? -3.145 3.125 9.099 1.00 59.75 98 ARG A N 1
ATOM 752 C CA . ARG A 1 98 ? -3.965 3.588 7.956 1.00 59.75 98 ARG A CA 1
ATOM 753 C C . ARG A 1 98 ? -5.161 2.702 7.622 1.00 59.75 98 ARG A C 1
ATOM 755 O O . ARG A 1 98 ? -6.033 3.140 6.877 1.00 59.75 98 ARG A O 1
ATOM 762 N N . ALA A 1 99 ? -5.204 1.481 8.144 1.00 62.50 99 ALA A N 1
ATOM 763 C CA . ALA A 1 99 ? -6.401 0.662 8.073 1.00 62.50 99 ALA A CA 1
ATOM 764 C C . ALA A 1 99 ? -7.382 1.180 9.128 1.00 62.50 99 ALA A C 1
ATOM 766 O O . ALA A 1 99 ? -7.000 1.353 10.284 1.00 62.50 99 ALA A O 1
ATOM 767 N N . LEU A 1 100 ? -8.626 1.459 8.730 1.00 59.03 100 LEU A N 1
ATOM 768 C CA . LEU A 1 100 ? -9.707 1.708 9.676 1.00 59.03 100 LEU A CA 1
ATOM 769 C C . LEU A 1 100 ? -9.875 0.419 10.490 1.00 59.03 100 LEU A C 1
ATOM 771 O O . LEU A 1 100 ? -10.437 -0.555 9.996 1.00 59.03 100 LEU A O 1
ATOM 775 N N . GLN A 1 101 ? -9.277 0.379 11.675 1.00 67.69 101 GLN A N 1
ATOM 776 C CA . GLN A 1 101 ? -9.250 -0.805 12.515 1.00 67.69 101 GLN A CA 1
ATOM 777 C C . GLN A 1 101 ? -10.041 -0.526 13.780 1.00 67.69 101 GLN A C 1
ATOM 779 O O . GLN A 1 101 ? -9.864 0.517 14.415 1.00 67.69 101 GLN A O 1
ATOM 784 N N . ASP A 1 102 ? -10.921 -1.463 14.127 1.00 71.00 102 ASP A N 1
ATOM 785 C CA . ASP A 1 102 ? -11.671 -1.393 15.370 1.00 71.00 102 ASP A CA 1
ATOM 786 C C . ASP A 1 102 ? -10.700 -1.307 16.558 1.00 71.00 102 ASP A C 1
ATOM 788 O O . ASP A 1 102 ? -9.648 -1.964 16.556 1.00 71.00 102 ASP A O 1
ATOM 792 N N . PRO A 1 103 ? -11.012 -0.485 17.577 1.00 71.81 103 PRO A N 1
ATOM 793 C CA . PRO A 1 103 ? -10.175 -0.392 18.759 1.00 71.81 103 PRO A CA 1
ATOM 794 C C . PRO A 1 103 ? -10.075 -1.770 19.434 1.00 71.81 103 PRO A C 1
ATOM 796 O O . PRO A 1 103 ? -11.016 -2.564 19.369 1.00 71.81 103 PRO A O 1
ATOM 799 N N . PRO A 1 104 ? -8.952 -2.071 20.111 1.00 78.31 104 PRO A N 1
ATOM 800 C CA . PRO A 1 104 ? -8.747 -3.367 20.749 1.00 78.31 104 PRO A CA 1
ATOM 801 C C . PRO A 1 104 ? -9.911 -3.720 21.685 1.00 78.31 104 PRO A C 1
ATOM 803 O O . PRO A 1 104 ? -10.427 -2.856 22.400 1.00 78.31 104 PRO A O 1
ATOM 806 N N . ASN A 1 105 ? -10.288 -5.006 21.725 1.00 80.31 105 ASN A N 1
ATOM 807 C CA . ASN A 1 105 ? -11.433 -5.515 22.500 1.00 80.31 105 ASN A CA 1
ATOM 808 C C . ASN A 1 105 ? -11.409 -5.086 23.977 1.00 80.31 105 ASN A C 1
ATOM 810 O O . ASN A 1 105 ? -12.457 -4.893 24.585 1.00 80.31 105 ASN A O 1
ATOM 814 N N . SER A 1 106 ? -10.221 -4.871 24.545 1.00 84.06 106 SER A N 1
ATOM 815 C CA . SER A 1 106 ? -10.028 -4.357 25.905 1.00 84.06 106 SER A CA 1
ATOM 816 C C . SER A 1 106 ? -10.689 -2.996 26.154 1.00 84.06 106 SER A C 1
ATOM 818 O O . SER A 1 106 ? -11.056 -2.705 27.287 1.00 84.06 106 SER A O 1
ATOM 820 N N . ILE A 1 107 ? -10.845 -2.170 25.117 1.00 85.88 107 ILE A N 1
ATOM 821 C CA . ILE A 1 107 ? -11.516 -0.865 25.179 1.00 85.88 107 ILE A CA 1
ATOM 822 C C . ILE A 1 107 ? -12.936 -0.989 24.621 1.00 85.88 107 ILE A C 1
ATOM 824 O O . ILE A 1 107 ? -13.870 -0.459 25.209 1.00 85.88 107 ILE A O 1
ATOM 828 N N . LEU A 1 108 ? -13.141 -1.738 23.536 1.00 87.62 108 LEU A N 1
ATOM 829 C CA . LEU A 1 108 ? -14.463 -1.865 22.918 1.00 87.62 108 LEU A CA 1
ATOM 830 C C . LEU A 1 108 ? -15.491 -2.550 23.846 1.00 87.62 108 LEU A C 1
ATOM 832 O O . LEU A 1 108 ? -16.614 -2.068 23.995 1.00 87.62 108 LEU A O 1
ATOM 836 N N . CYS A 1 109 ? -15.108 -3.636 24.528 1.00 89.69 109 CYS A N 1
ATOM 837 C CA . CYS A 1 109 ? -16.004 -4.394 25.406 1.00 89.69 109 CYS A CA 1
ATOM 838 C C . CYS A 1 109 ? -16.575 -3.584 26.586 1.00 89.69 109 CYS A C 1
ATOM 840 O O . CYS A 1 109 ? -17.794 -3.622 26.773 1.00 89.69 109 CYS A O 1
ATOM 842 N N . PRO A 1 110 ? -15.785 -2.840 27.388 1.00 92.69 110 PRO A N 1
ATOM 843 C CA . PRO A 1 110 ? -16.350 -2.042 28.475 1.00 92.69 110 PRO A CA 1
ATOM 844 C C . PRO A 1 110 ? -17.281 -0.936 27.967 1.00 92.69 110 PRO A C 1
ATOM 846 O O . PRO A 1 110 ? -18.301 -0.685 28.601 1.00 92.69 110 PRO A O 1
ATOM 849 N N . PHE A 1 111 ? -17.003 -0.334 26.806 1.00 92.75 111 PHE A N 1
ATOM 850 C CA . PHE A 1 111 ? -17.897 0.658 26.197 1.00 92.75 111 PHE A CA 1
ATOM 851 C C . PHE A 1 111 ? -19.248 0.076 25.765 1.00 92.75 111 PHE A C 1
ATOM 853 O O . PHE A 1 111 ? -20.235 0.802 25.773 1.00 92.75 111 PHE A O 1
ATOM 860 N N . ILE A 1 112 ? -19.313 -1.213 25.424 1.00 94.12 112 ILE A N 1
ATOM 861 C CA . ILE A 1 112 ? -20.572 -1.911 25.118 1.00 94.12 112 ILE A CA 1
ATOM 862 C C . ILE A 1 112 ? -21.288 -2.336 26.407 1.00 94.12 112 ILE A C 1
ATOM 864 O O . ILE A 1 112 ? -22.502 -2.190 26.527 1.00 94.12 112 ILE A O 1
ATOM 868 N N . MET A 1 113 ? -20.551 -2.835 27.401 1.00 95.75 113 MET A N 1
ATOM 869 C CA . MET A 1 113 ? -21.138 -3.323 28.656 1.00 95.75 113 MET A CA 1
ATOM 870 C C . MET A 1 113 ? -21.641 -2.194 29.561 1.00 95.75 113 MET A C 1
ATOM 872 O O . MET A 1 113 ? -22.649 -2.353 30.252 1.00 95.75 113 MET A O 1
ATOM 876 N N . LEU A 1 114 ? -20.984 -1.035 29.547 1.00 95.94 114 LEU A N 1
ATOM 877 C CA . LEU A 1 114 ? -21.378 0.133 30.331 1.00 95.94 114 LEU A CA 1
ATOM 878 C C . LEU A 1 114 ? -22.826 0.601 30.044 1.00 95.94 114 LEU A C 1
ATOM 880 O O . LEU A 1 114 ? -23.614 0.655 30.984 1.00 95.94 114 LEU A O 1
ATOM 884 N N . PRO A 1 115 ? -23.254 0.883 28.798 1.00 95.81 115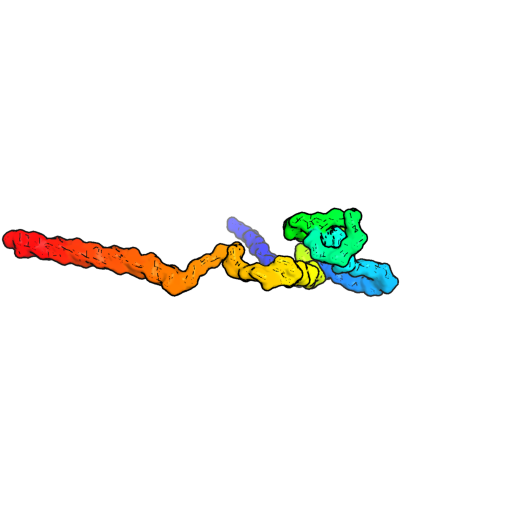 PRO A N 1
ATOM 885 C CA . PRO A 1 115 ? -24.628 1.306 28.526 1.00 95.81 115 PRO A CA 1
ATOM 886 C C . PRO A 1 115 ? -25.660 0.213 28.834 1.00 95.81 115 PRO A C 1
ATOM 888 O O . PRO A 1 115 ? -26.754 0.528 29.305 1.00 95.81 115 PRO A O 1
ATOM 891 N N . ILE A 1 116 ? -25.323 -1.066 28.637 1.00 97.56 116 ILE A N 1
ATOM 892 C CA . ILE A 1 116 ? -26.213 -2.189 28.972 1.00 97.56 116 ILE A CA 1
ATOM 893 C C . ILE A 1 116 ? -26.444 -2.242 30.486 1.00 97.56 116 ILE A C 1
ATOM 895 O O . ILE A 1 116 ? -27.588 -2.255 30.940 1.00 97.56 116 ILE A O 1
ATOM 899 N N . THR A 1 117 ? -25.369 -2.220 31.275 1.00 96.69 117 THR A N 1
ATOM 900 C CA . THR A 1 117 ? -25.452 -2.256 32.745 1.00 96.69 117 THR A CA 1
ATOM 901 C C . THR A 1 117 ? -26.183 -1.042 33.312 1.00 96.69 117 THR A C 1
ATOM 903 O O . THR A 1 117 ? -27.026 -1.208 34.193 1.00 96.69 117 THR A O 1
ATOM 906 N N . VAL A 1 118 ? -25.949 0.158 32.769 1.00 97.50 118 VAL A N 1
ATOM 907 C CA . VAL A 1 118 ? -26.687 1.374 33.148 1.00 97.50 118 VAL A CA 1
ATOM 908 C C . VAL A 1 118 ? -28.177 1.231 32.841 1.00 97.50 118 VAL A C 1
ATOM 910 O O . VAL A 1 118 ? -29.006 1.533 33.697 1.00 97.50 118 VAL A O 1
ATOM 913 N N . THR A 1 119 ? -28.533 0.726 31.659 1.00 97.31 119 THR A N 1
ATOM 914 C CA . THR A 1 119 ? -29.940 0.525 31.275 1.00 97.31 119 THR A CA 1
ATOM 915 C C . THR A 1 119 ? -30.629 -0.469 32.212 1.00 97.31 119 THR A C 1
ATOM 917 O O . THR A 1 119 ? -31.702 -0.181 32.743 1.00 97.31 119 THR A O 1
ATOM 920 N N . LEU A 1 120 ? -29.990 -1.609 32.494 1.00 97.50 120 LEU A N 1
ATOM 921 C CA . LEU A 1 120 ? -30.513 -2.613 33.426 1.00 97.50 120 LEU A CA 1
ATOM 922 C C . LEU A 1 120 ? -30.676 -2.049 34.840 1.00 97.50 120 LEU A C 1
ATOM 924 O O . LEU A 1 120 ? -31.718 -2.247 35.462 1.00 97.50 120 LEU A O 1
ATOM 928 N N . LEU A 1 121 ? -29.697 -1.285 35.326 1.00 97.19 121 LEU A N 1
ATOM 929 C CA . LEU A 1 121 ? -29.775 -0.642 36.633 1.00 97.19 121 LEU A CA 1
ATOM 930 C C . LEU A 1 121 ? -30.947 0.343 36.704 1.00 97.19 121 LEU A C 1
ATOM 932 O O . LEU A 1 121 ? -31.733 0.287 37.646 1.00 97.19 121 LEU A O 1
ATOM 936 N N . MET A 1 122 ? -31.105 1.207 35.699 1.00 96.88 122 MET A N 1
ATOM 937 C CA . MET A 1 122 ? -32.206 2.173 35.655 1.00 96.88 122 MET A CA 1
ATOM 938 C C . MET A 1 122 ? -33.568 1.477 35.620 1.00 96.88 122 MET A C 1
ATOM 940 O O . MET A 1 122 ? -34.460 1.848 36.379 1.00 96.88 122 MET A O 1
ATOM 944 N N . THR A 1 123 ? -33.725 0.431 34.805 1.00 96.62 123 THR A N 1
ATOM 945 C CA . THR A 1 123 ? -34.979 -0.342 34.765 1.00 96.62 123 THR A CA 1
ATOM 946 C C . THR A 1 123 ? -35.280 -1.019 36.105 1.00 96.62 123 THR A C 1
ATOM 948 O O . THR A 1 123 ? -36.406 -0.923 36.592 1.00 96.62 123 THR A O 1
ATOM 951 N N . ALA A 1 124 ? -34.280 -1.622 36.756 1.00 95.69 124 ALA A N 1
ATOM 952 C CA . ALA A 1 124 ? -34.438 -2.230 38.074 1.00 95.69 124 ALA A CA 1
ATOM 953 C C . ALA A 1 124 ? -34.822 -1.194 39.144 1.00 95.69 124 ALA A C 1
ATOM 955 O O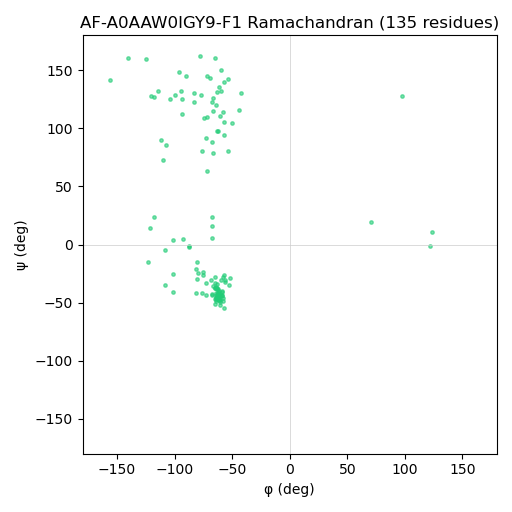 . ALA A 1 124 ? -35.717 -1.448 39.952 1.00 95.69 124 ALA A O 1
ATOM 956 N N . LEU A 1 125 ? -34.199 -0.011 39.120 1.00 95.38 125 LEU A N 1
ATOM 957 C CA . LEU A 1 125 ? -34.530 1.096 40.020 1.00 95.38 125 LEU A CA 1
ATOM 958 C C . LEU A 1 125 ? -35.967 1.587 39.815 1.00 95.38 125 LEU A C 1
ATOM 960 O O . LEU A 1 125 ? -36.673 1.811 40.798 1.00 95.38 125 LEU A O 1
ATOM 964 N N . VAL A 1 126 ? -36.421 1.717 38.566 1.00 94.56 126 VAL A N 1
ATOM 965 C CA . VAL A 1 126 ? -37.800 2.122 38.247 1.00 94.56 126 VAL A CA 1
ATOM 966 C C . VAL A 1 126 ? -38.806 1.086 38.748 1.00 94.56 126 VAL A C 1
ATOM 968 O O . VAL A 1 126 ? -39.768 1.459 39.416 1.00 94.56 126 VAL A O 1
ATOM 971 N N . VAL A 1 127 ? -38.568 -0.207 38.499 1.00 94.00 127 VAL A N 1
ATOM 972 C CA . VAL A 1 127 ? -39.443 -1.294 38.977 1.00 94.00 127 VAL A CA 1
ATOM 973 C C . VAL A 1 127 ? -39.487 -1.331 40.503 1.00 94.00 127 VAL A C 1
ATOM 975 O O . VAL A 1 127 ? -40.559 -1.460 41.094 1.00 94.00 127 VAL A O 1
ATOM 978 N N . TRP A 1 128 ? -38.333 -1.191 41.156 1.00 93.25 128 TRP A N 1
ATOM 979 C CA . TRP A 1 128 ? -38.263 -1.184 42.612 1.00 93.25 128 TRP A CA 1
ATOM 980 C C . TRP A 1 128 ? -39.016 0.006 43.214 1.00 93.25 128 TRP A C 1
ATOM 982 O O . TRP A 1 128 ? -39.814 -0.180 44.134 1.00 93.25 128 TRP A O 1
ATOM 992 N N . ARG A 1 129 ? -38.826 1.213 42.665 1.00 86.56 129 ARG A N 1
ATOM 993 C CA . ARG A 1 129 ? -39.551 2.414 43.103 1.00 86.56 129 ARG A CA 1
ATOM 994 C C . ARG A 1 129 ? -41.050 2.288 42.851 1.00 86.56 129 ARG A C 1
ATOM 996 O O . ARG A 1 129 ? -41.813 2.569 43.762 1.00 86.56 129 ARG A O 1
ATOM 1003 N N . SER A 1 130 ? -41.463 1.795 41.685 1.00 86.38 130 SER A N 1
ATOM 1004 C CA . SER A 1 130 ? -42.875 1.560 41.362 1.00 86.38 130 SER A CA 1
ATOM 1005 C C . SER A 1 130 ? -43.537 0.609 42.366 1.00 86.38 130 SER A C 1
ATOM 1007 O O . SER A 1 130 ? -44.545 0.979 42.961 1.00 86.38 130 SER A O 1
ATOM 1009 N N . LYS A 1 131 ? -42.925 -0.544 42.675 1.00 80.12 131 LYS A N 1
ATOM 1010 C CA . LYS A 1 131 ? -43.473 -1.485 43.671 1.00 80.12 131 LYS A CA 1
ATOM 1011 C C . LYS A 1 131 ? -43.519 -0.911 45.089 1.00 80.12 131 LYS A C 1
ATOM 1013 O O . LYS A 1 131 ? -44.438 -1.217 45.841 1.00 80.12 131 LYS A O 1
ATOM 1018 N N . HIS A 1 132 ? -42.529 -0.108 45.478 1.00 77.94 132 HIS A N 1
ATOM 1019 C CA . HIS A 1 132 ? -42.476 0.465 46.826 1.00 77.94 132 HIS A CA 1
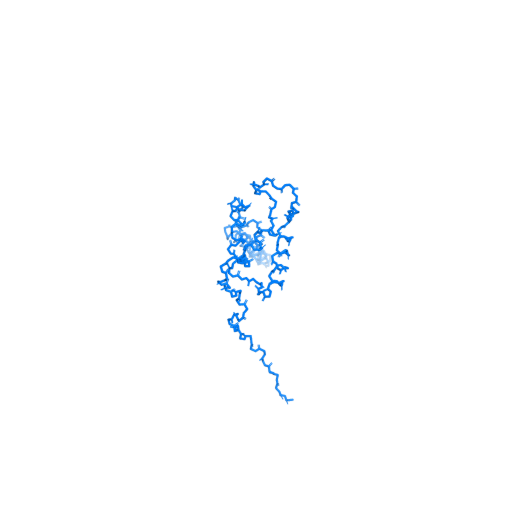ATOM 1020 C C . HIS A 1 132 ? -43.403 1.681 46.995 1.00 77.94 132 HIS A C 1
ATOM 1022 O O . HIS A 1 132 ? -43.811 1.988 48.114 1.00 77.94 132 HIS A O 1
ATOM 1028 N N . THR A 1 133 ? -43.739 2.374 45.906 1.00 66.12 133 THR A N 1
ATOM 1029 C CA . THR A 1 133 ? -44.717 3.467 45.905 1.00 66.12 133 THR A CA 1
ATOM 1030 C C . THR A 1 133 ? -46.158 2.944 45.863 1.00 66.12 133 THR A C 1
ATOM 1032 O O . THR A 1 133 ? -47.020 3.568 46.464 1.00 66.12 133 THR A O 1
ATOM 1035 N N . GLU A 1 134 ? -46.423 1.776 45.265 1.00 60.38 134 GLU A N 1
ATOM 1036 C C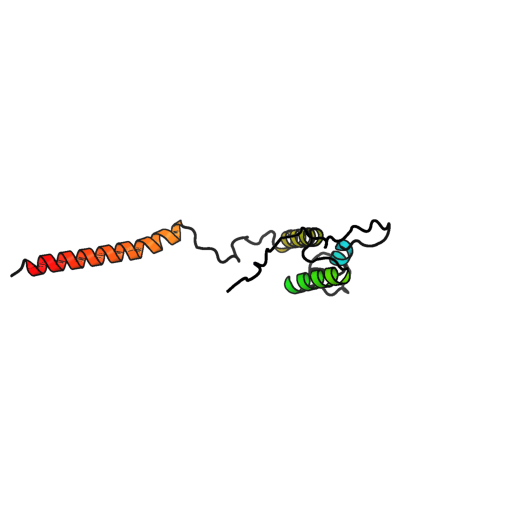A . GLU A 1 134 ? -47.747 1.121 45.326 1.00 60.38 134 GLU A CA 1
ATOM 1037 C C . GLU A 1 134 ? -48.049 0.443 46.678 1.00 60.38 134 GLU A C 1
ATOM 1039 O O . GLU A 1 134 ? -49.211 0.269 47.026 1.00 60.38 134 GLU A O 1
ATOM 1044 N N . GLY A 1 135 ? -47.025 0.075 47.460 1.00 56.00 135 GLY A N 1
ATOM 1045 C CA . GLY A 1 135 ? -47.179 -0.499 48.808 1.00 56.00 135 GLY A CA 1
ATOM 1046 C C . GLY A 1 135 ? -47.277 0.523 49.953 1.00 56.00 135 GLY A C 1
ATOM 1047 O O . GLY A 1 135 ? -47.390 0.120 51.108 1.00 56.00 135 GLY A O 1
ATOM 1048 N N . ILE A 1 136 ? -47.196 1.825 49.652 1.00 53.94 136 ILE A N 1
ATOM 1049 C CA . ILE A 1 136 ? -47.434 2.937 50.588 1.00 53.94 136 ILE A CA 1
ATOM 1050 C C . ILE A 1 136 ? -48.751 3.621 50.176 1.00 53.94 136 ILE A C 1
ATOM 1052 O O . ILE A 1 136 ? -48.751 4.699 49.591 1.00 53.94 136 ILE A O 1
ATOM 1056 N N . VAL A 1 137 ? -49.875 2.952 50.447 1.00 47.50 137 VAL A N 1
ATOM 1057 C CA . VAL A 1 137 ? -51.236 3.507 50.601 1.00 47.50 137 VAL A CA 1
ATOM 1058 C C . VAL A 1 137 ? -51.930 2.699 51.688 1.00 47.50 137 VAL A C 1
ATOM 1060 O O . VAL A 1 137 ? -51.807 1.454 51.648 1.00 47.50 137 VAL A O 1
#

Organism: Myodes glareolus (NCBI:txid447135)

Solvent-accessible surface area (backbone atoms only — not comparable to full-atom values): 8756 Å² total; per-residue (Å²): 136,87,81,81,82,75,81,75,83,72,81,70,75,69,93,40,63,72,74,82,76,85,49,96,86,59,79,49,76,58,53,51,36,59,77,64,43,36,68,69,88,68,100,60,96,62,94,81,67,82,51,29,88,44,74,65,52,36,49,51,41,44,45,55,50,26,58,73,73,72,25,48,76,86,41,79,63,59,49,56,52,50,52,53,51,44,53,71,78,40,66,86,56,66,83,73,78,78,53,95,64,80,69,60,64,86,58,47,51,55,66,57,48,49,59,52,52,52,51,53,50,51,52,51,52,50,52,52,50,53,56,57,55,71,70,68,119

InterPro domains:
  IPR006985 Receptor activity modifying protein [PF04901] (51-134)
  IPR006985 Receptor activity modifying protein [PTHR14076] (52-137)
  IPR038126 RAMP domain superfamily [G3DSA:1.10.150.510] (10-106)

Radius of gyration: 30.17 Å; Cα contacts (8 Å, |Δi|>4): 60; chains: 1; bounding box: 75×33×77 Å

Nearest PDB structures (foldseek):
  7knt-assembly1_E  TM=7.574E-01  e=1.372E-05  Homo sapiens
  6uun-assembly1_E  TM=5.781E-01  e=4.645E-03  Homo sapiens
  2xvt-assembly6_D  TM=8.643E-01  e=2.257E-01  Homo sapiens

Foldseek 3Di:
DDDDPDPPPDPPPDPQAQPPPPPPDDQGLLSCLPVQAAAPDDDDPDPPHDYDPDPVSSLVSNCVSCVVSSGDPPDPSVVVVVVVVCCVPVVPPDPPPPPPDDDPCVVVVCVVVVVVVVVVVVVVVVVVVVVVVVVPD

Sequence (137 aa):
MADSPHLHYECTEAEGACSPERSLGTPTGLDLIKNRCQPCGLWTTVASKPCSKSYGDLTFCTKYVADNIGCFWPNPEVDKFFITIHHLYFSQCPVSGRALQDPPNSILCPFIMLPITVTLLMTALVVWRSKHTEGIV

Mean predicted aligned error: 15.97 Å

pLDDT: mean 71.74, std 18.75, range [29.14, 97.56]